Protein AF-A0A9D2JFY2-F1 (afdb_monomer)

Organism: NCBI:txid2838608

Sequence (52 aa):
QSLREGGIPFEVKLEQPNKETIAAMLEAERIAKDPSVKSYHDLDELFADLKK

InterPro domains:
  IPR013321 Arc-type ribbon-helix-helix [G3DSA:1.10.1220.10] (1-46)

Secondary structure (DSSP, 8-state):
-GGGSSS-SS----SS--HHHHHHHHHHHHHHH-TTS---SSHHHHHHHHT-

Mean predicted aligned error: 10.1 Å

Structure (mmCIF, N/CA/C/O backbone):
data_AF-A0A9D2JFY2-F1
#
_entry.id   AF-A0A9D2JFY2-F1
#
loop_
_atom_site.group_PDB
_atom_site.id
_atom_site.type_symbol
_atom_site.label_atom_id
_atom_site.label_alt_id
_atom_site.label_comp_id
_atom_site.label_asym_id
_atom_site.label_entity_id
_atom_site.label_seq_id
_atom_site.pdbx_PDB_ins_code
_atom_site.Cartn_x
_atom_site.Cartn_y
_atom_site.Cartn_z
_atom_site.occupancy
_atom_site.B_iso_or_equiv
_atom_site.auth_seq_id
_atom_site.auth_comp_id
_atom_site.auth_asym_id
_atom_site.auth_atom_id
_atom_site.pdbx_PDB_model_num
ATOM 1 N N . GLN A 1 1 ? -35.054 2.926 -3.495 1.00 55.22 1 GLN A N 1
ATOM 2 C CA . GLN A 1 1 ? -34.604 2.478 -4.834 1.00 55.22 1 GLN A CA 1
ATOM 3 C C . GLN A 1 1 ? -33.247 1.746 -4.797 1.00 55.22 1 GLN A C 1
ATOM 5 O O . GLN A 1 1 ? -32.638 1.581 -5.838 1.00 55.22 1 GLN A O 1
ATOM 10 N N . SER A 1 2 ? -32.805 1.203 -3.655 1.00 54.88 2 SER A N 1
ATOM 11 C CA . SER A 1 2 ? -31.468 0.586 -3.508 1.00 54.88 2 SER A CA 1
ATOM 12 C C . SER A 1 2 ? -31.380 -0.889 -3.932 1.00 54.88 2 SER A C 1
ATOM 14 O O . SER A 1 2 ? -30.310 -1.478 -3.918 1.00 54.88 2 SER A O 1
ATOM 16 N N . LEU A 1 3 ? -32.499 -1.493 -4.346 1.00 53.94 3 LEU A N 1
ATOM 17 C CA . LEU A 1 3 ? -32.569 -2.899 -4.772 1.00 53.94 3 LEU A CA 1
ATOM 18 C C . LEU A 1 3 ? -31.975 -3.161 -6.171 1.00 53.94 3 LEU A C 1
ATOM 20 O O . 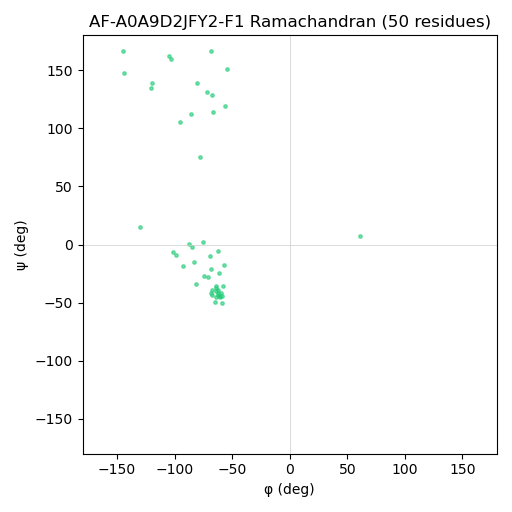LEU A 1 3 ? -32.050 -4.287 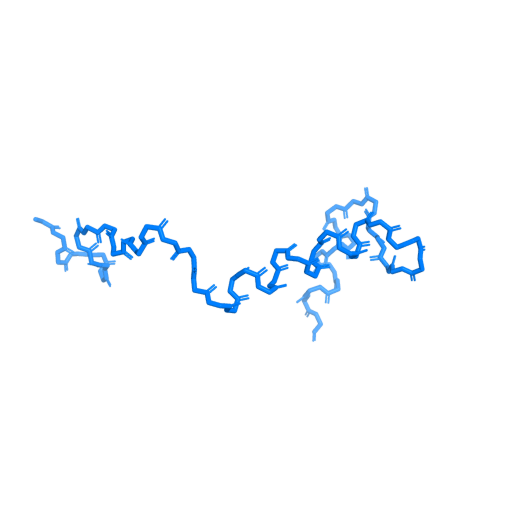-6.649 1.00 53.94 3 LEU A O 1
ATOM 24 N N . ARG A 1 4 ? -31.425 -2.144 -6.850 1.00 60.25 4 ARG A N 1
ATOM 25 C CA . ARG A 1 4 ? -30.888 -2.280 -8.217 1.00 60.25 4 ARG A CA 1
ATOM 26 C C . ARG A 1 4 ? -29.361 -2.393 -8.300 1.00 60.25 4 ARG A C 1
ATOM 28 O O . ARG A 1 4 ? -28.871 -2.690 -9.379 1.00 60.25 4 ARG A O 1
ATOM 35 N N . GLU A 1 5 ? -28.627 -2.239 -7.194 1.00 59.19 5 GLU A N 1
ATOM 36 C CA . GLU A 1 5 ? -27.149 -2.194 -7.215 1.00 59.19 5 GLU A CA 1
ATOM 37 C C . GLU A 1 5 ? -26.464 -3.136 -6.207 1.00 59.19 5 GLU A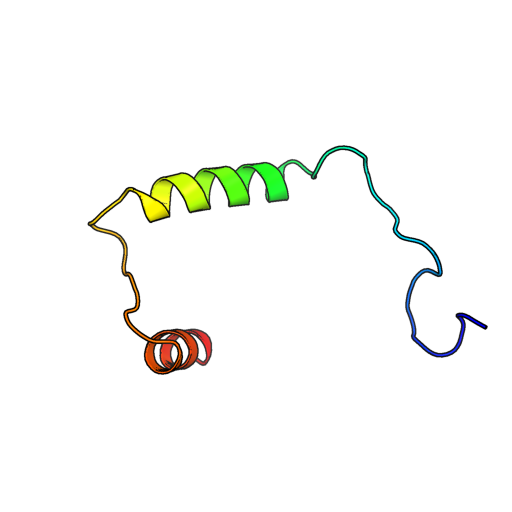 C 1
ATOM 39 O O . GLU A 1 5 ? -25.284 -2.978 -5.926 1.00 59.19 5 GLU A O 1
ATOM 44 N N . GLY A 1 6 ? -27.173 -4.116 -5.631 1.00 61.78 6 GLY A N 1
ATOM 45 C CA . GLY A 1 6 ? -26.555 -5.153 -4.781 1.00 61.78 6 GLY A CA 1
ATOM 46 C C . GLY A 1 6 ? -25.832 -4.656 -3.514 1.00 61.78 6 GLY A C 1
ATOM 47 O O . GLY A 1 6 ? -25.186 -5.451 -2.838 1.00 61.78 6 GLY A O 1
ATOM 48 N N . GLY A 1 7 ? -25.934 -3.365 -3.187 1.00 67.75 7 GLY A N 1
ATOM 49 C CA . GLY A 1 7 ? -25.281 -2.728 -2.047 1.00 67.75 7 GLY A CA 1
ATOM 50 C C . GLY A 1 7 ? -26.228 -2.459 -0.878 1.00 67.75 7 GLY A C 1
ATOM 51 O O . GLY A 1 7 ? -27.451 -2.386 -1.034 1.00 67.75 7 GLY A O 1
ATOM 52 N N . ILE A 1 8 ? -25.654 -2.276 0.314 1.00 71.62 8 ILE A N 1
ATOM 53 C CA . ILE A 1 8 ? -26.399 -1.792 1.480 1.00 71.62 8 ILE A CA 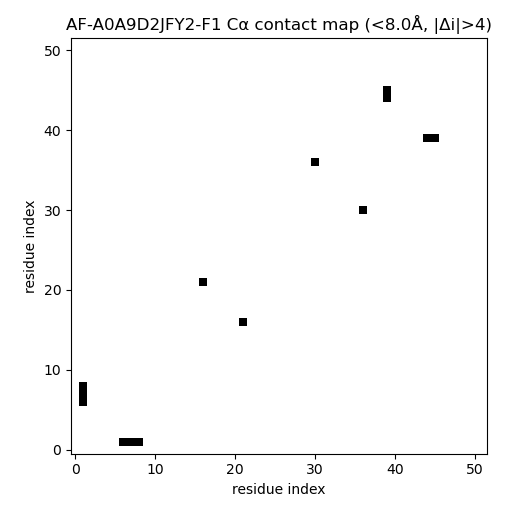1
ATOM 54 C C . ILE A 1 8 ? -26.711 -0.297 1.257 1.00 71.62 8 ILE A C 1
ATOM 56 O O . ILE A 1 8 ? -25.801 0.456 0.915 1.00 71.62 8 ILE A O 1
ATOM 60 N N . PRO A 1 9 ? -27.964 0.166 1.454 1.00 69.06 9 PRO A N 1
ATOM 61 C CA . PRO A 1 9 ? -28.384 1.552 1.189 1.00 69.06 9 PRO A CA 1
ATOM 62 C C . PRO A 1 9 ? -27.687 2.635 2.026 1.00 69.06 9 PRO A C 1
ATOM 64 O O . PRO A 1 9 ? -27.972 3.816 1.849 1.00 69.06 9 PRO A O 1
ATOM 67 N N . PHE A 1 10 ? -26.862 2.234 2.988 1.00 64.19 10 PHE A N 1
ATOM 68 C CA . PHE A 1 10 ? -26.158 3.086 3.928 1.00 64.19 10 PHE A CA 1
ATOM 69 C C . PHE A 1 10 ? -24.782 2.485 4.211 1.00 64.19 10 PHE 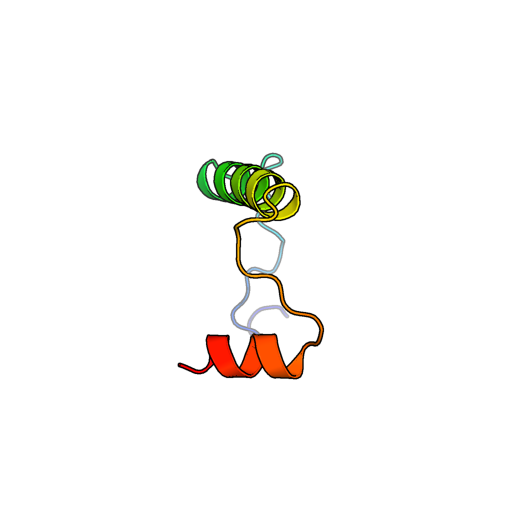A C 1
ATOM 71 O O . PHE A 1 10 ? -24.598 1.267 4.218 1.00 64.19 10 PHE A O 1
ATOM 78 N N . GLU A 1 11 ? -23.812 3.354 4.461 1.00 64.81 11 GLU A N 1
ATOM 79 C CA . GLU A 1 11 ? -22.479 2.964 4.901 1.00 64.81 11 GLU A CA 1
ATOM 80 C C . GLU A 1 11 ? -22.555 2.343 6.301 1.00 64.81 11 GLU A C 1
ATOM 82 O O . GLU A 1 11 ? -22.865 3.021 7.281 1.00 64.81 11 GLU A O 1
ATOM 87 N N . VAL A 1 12 ? -22.243 1.051 6.417 1.00 61.59 12 VAL A N 1
ATOM 88 C CA . VAL A 1 12 ? -22.025 0.405 7.718 1.00 61.59 12 VAL A CA 1
ATOM 89 C C . VAL A 1 12 ? -20.624 0.790 8.200 1.00 61.59 12 VAL A C 1
ATOM 91 O O . VAL A 1 12 ? -19.672 0.024 8.083 1.00 61.59 12 VAL A O 1
ATOM 94 N N . LYS A 1 13 ? -20.471 2.028 8.674 1.00 61.78 13 LYS A N 1
ATOM 95 C CA . LYS A 1 13 ? -19.222 2.524 9.261 1.00 61.78 13 LYS A CA 1
ATOM 96 C C . LYS A 1 13 ? -19.183 2.161 10.744 1.00 61.78 13 LYS A C 1
ATOM 98 O O . LYS A 1 13 ? -19.954 2.696 11.534 1.00 61.78 13 LYS A O 1
ATOM 103 N N . LEU A 1 14 ? -18.268 1.271 11.131 1.00 65.44 14 LEU A N 1
ATOM 104 C CA . LEU A 1 14 ? -17.730 1.299 12.491 1.00 65.44 14 LEU A CA 1
ATOM 105 C C . LEU A 1 14 ? -16.911 2.594 12.592 1.00 65.44 14 LEU A C 1
ATOM 107 O O . LEU A 1 14 ? -16.081 2.845 11.721 1.00 65.44 14 LEU A O 1
ATOM 111 N N . GLU A 1 15 ? -17.144 3.427 13.611 1.00 67.94 15 GLU A N 1
ATOM 112 C CA . GLU A 1 15 ? -16.420 4.706 13.792 1.00 67.94 15 GLU A CA 1
ATOM 113 C C . GLU A 1 15 ? -14.894 4.525 13.867 1.00 67.94 15 GLU A C 1
ATOM 115 O O . GLU A 1 15 ? -14.135 5.470 13.672 1.00 67.94 15 GLU A O 1
ATOM 120 N N . GLN A 1 16 ? -14.447 3.293 14.120 1.00 74.81 16 GLN A N 1
ATOM 121 C CA . GLN A 1 16 ? -13.053 2.889 14.104 1.00 74.81 16 GLN A CA 1
ATOM 122 C C . GLN A 1 16 ? -12.842 1.772 13.070 1.00 74.81 16 GLN A C 1
ATOM 124 O O . GLN A 1 16 ? -13.629 0.817 13.045 1.00 74.81 16 GLN A O 1
ATOM 129 N N . PRO A 1 17 ? -11.780 1.848 12.243 1.00 81.00 17 PRO A N 1
ATOM 130 C CA . PRO A 1 17 ? -11.396 0.752 11.363 1.00 81.00 17 PRO A CA 1
ATOM 131 C C . PRO A 1 17 ? -11.192 -0.548 12.152 1.00 81.00 17 PRO A C 1
ATOM 133 O O . PRO A 1 17 ? -10.818 -0.533 13.327 1.00 81.00 17 PRO A O 1
ATOM 136 N N . ASN A 1 18 ? -11.430 -1.694 11.514 1.00 85.69 18 ASN A N 1
ATOM 137 C CA . ASN A 1 18 ? -11.187 -2.981 12.160 1.00 85.69 18 ASN A CA 1
ATOM 138 C C . ASN A 1 18 ? -9.671 -3.211 12.379 1.00 85.69 18 ASN A C 1
ATOM 140 O O . ASN A 1 18 ? -8.824 -2.511 11.821 1.00 85.69 18 ASN A O 1
ATOM 144 N N . LYS A 1 19 ? -9.316 -4.208 13.199 1.00 90.06 19 LYS A N 1
ATOM 145 C CA . LYS A 1 19 ? -7.913 -4.491 13.556 1.00 90.06 19 LYS A CA 1
ATOM 146 C C . LYS A 1 19 ? -7.021 -4.776 12.343 1.00 90.06 19 LYS A C 1
ATOM 148 O O . LYS A 1 19 ? -5.859 -4.385 12.355 1.00 90.06 19 LYS A O 1
ATOM 153 N N . GLU A 1 20 ? -7.555 -5.440 11.321 1.00 92.06 20 GLU A N 1
ATOM 154 C CA . GLU A 1 20 ? -6.822 -5.761 10.093 1.00 92.06 20 GLU A CA 1
ATOM 155 C C . GLU A 1 20 ? -6.511 -4.492 9.298 1.00 92.06 20 GLU A C 1
ATOM 157 O O . GLU A 1 20 ? -5.377 -4.286 8.878 1.00 92.06 20 GLU A O 1
ATOM 162 N N . THR A 1 21 ? -7.483 -3.585 9.181 1.00 90.69 21 THR A N 1
ATOM 163 C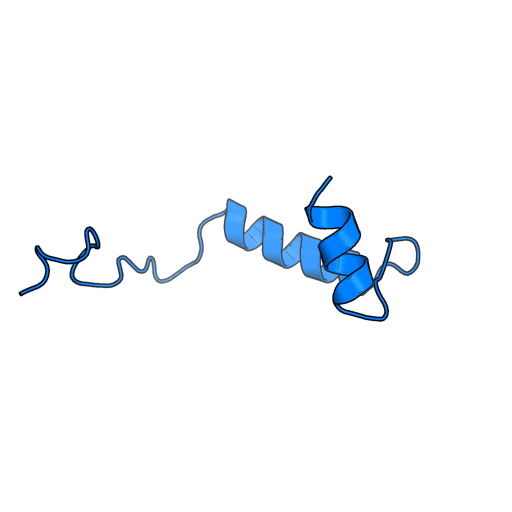 CA . THR A 1 21 ? -7.292 -2.291 8.522 1.00 90.69 21 THR A CA 1
ATOM 164 C C . THR A 1 21 ? -6.253 -1.438 9.247 1.00 90.69 21 THR A C 1
ATOM 166 O O . THR A 1 21 ? -5.379 -0.869 8.601 1.00 90.69 21 THR A O 1
ATOM 169 N N . ILE A 1 22 ? -6.293 -1.387 10.583 1.00 92.75 22 ILE A N 1
ATOM 170 C CA . ILE A 1 22 ? -5.285 -0.662 11.373 1.00 92.75 22 ILE A CA 1
ATOM 171 C C . ILE A 1 22 ? -3.891 -1.266 11.149 1.00 92.75 22 ILE A C 1
ATOM 173 O O . ILE A 1 22 ? -2.932 -0.530 10.929 1.00 92.75 22 ILE A O 1
ATOM 177 N N . ALA A 1 23 ? -3.772 -2.597 11.162 1.00 94.25 23 ALA A N 1
ATOM 178 C CA . ALA A 1 23 ? -2.502 -3.273 10.912 1.00 94.25 23 ALA A CA 1
ATOM 179 C C . ALA A 1 23 ? -1.963 -2.989 9.499 1.00 94.25 23 ALA A C 1
ATOM 181 O O . ALA A 1 23 ? -0.778 -2.701 9.351 1.00 94.25 23 ALA A O 1
ATOM 182 N N . ALA A 1 24 ? -2.829 -2.998 8.481 1.00 94.81 24 ALA A N 1
ATOM 183 C CA . ALA A 1 24 ? -2.454 -2.670 7.108 1.00 94.81 24 ALA A CA 1
ATOM 184 C C . ALA A 1 24 ? -1.944 -1.225 6.973 1.00 94.81 24 ALA A C 1
ATOM 186 O O . ALA A 1 24 ? -0.965 -0.987 6.269 1.00 94.81 24 ALA A O 1
ATOM 187 N N . MET A 1 25 ? -2.557 -0.265 7.676 1.00 94.69 25 MET A N 1
ATOM 188 C CA . MET A 1 25 ? -2.085 1.125 7.699 1.00 94.69 25 MET A CA 1
ATOM 189 C C . MET A 1 25 ? -0.698 1.251 8.345 1.00 94.69 25 MET A C 1
ATOM 191 O O . MET A 1 25 ? 0.178 1.907 7.786 1.00 94.69 25 MET A O 1
ATOM 195 N N . LEU A 1 26 ? -0.471 0.589 9.486 1.00 95.44 26 LEU A N 1
ATOM 196 C CA . LEU A 1 26 ? 0.832 0.596 10.165 1.00 95.44 26 LEU A CA 1
ATOM 197 C C . LEU A 1 26 ? 1.930 -0.056 9.315 1.00 95.44 26 LEU A C 1
ATOM 199 O O . LEU A 1 26 ? 3.052 0.447 9.252 1.00 95.44 26 LEU A O 1
ATOM 203 N N . GLU A 1 27 ? 1.609 -1.155 8.635 1.00 94.69 27 GLU A N 1
ATOM 204 C CA . GLU A 1 27 ? 2.549 -1.822 7.735 1.00 94.69 27 GLU A CA 1
ATOM 205 C C . GLU A 1 27 ? 2.861 -0.962 6.503 1.00 94.69 27 GLU A C 1
ATOM 207 O O . GLU A 1 27 ? 4.021 -0.863 6.103 1.00 94.69 27 GLU A O 1
ATOM 212 N N . ALA A 1 28 ? 1.865 -0.264 5.949 1.00 94.25 28 ALA A N 1
ATOM 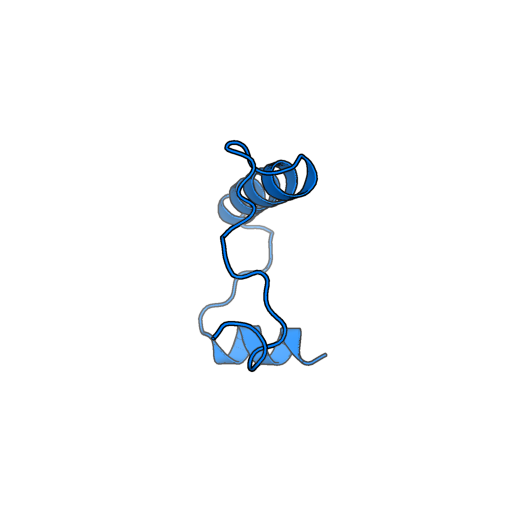213 C CA . ALA A 1 28 ? 2.084 0.685 4.862 1.00 94.25 28 ALA A CA 1
ATOM 214 C C . ALA A 1 28 ? 3.044 1.817 5.274 1.00 94.25 28 ALA A C 1
ATOM 216 O O . ALA A 1 28 ? 3.948 2.159 4.511 1.00 94.25 28 ALA A O 1
ATOM 217 N N . GLU A 1 29 ? 2.914 2.362 6.489 1.00 94.19 29 GLU A N 1
ATOM 218 C CA . GLU A 1 29 ? 3.847 3.374 7.006 1.00 94.19 29 GLU A CA 1
ATOM 219 C C . GLU A 1 29 ? 5.274 2.840 7.179 1.00 94.19 29 GLU A C 1
ATOM 221 O O . GLU A 1 29 ? 6.241 3.569 6.934 1.00 94.19 29 GLU A O 1
ATOM 226 N N . ARG A 1 30 ? 5.418 1.579 7.605 1.00 95.88 30 ARG A N 1
ATOM 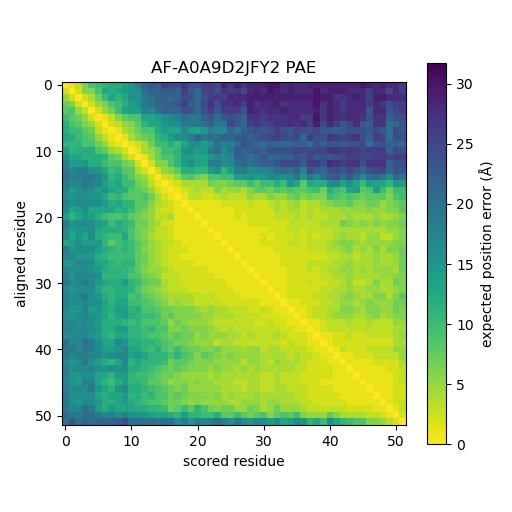227 C CA . ARG A 1 30 ? 6.721 0.916 7.738 1.00 95.88 30 ARG A CA 1
ATOM 228 C C . ARG A 1 30 ? 7.377 0.745 6.371 1.00 95.88 30 ARG A C 1
ATOM 230 O O . ARG A 1 30 ? 8.529 1.136 6.208 1.00 95.88 30 ARG A O 1
ATOM 237 N N . ILE A 1 31 ? 6.634 0.218 5.398 1.00 94.38 31 ILE A N 1
ATOM 238 C CA . ILE A 1 31 ? 7.091 0.024 4.017 1.00 94.38 31 ILE A CA 1
ATOM 239 C C . ILE A 1 31 ? 7.507 1.357 3.389 1.00 94.38 31 ILE A C 1
ATOM 241 O O . ILE A 1 31 ? 8.572 1.441 2.789 1.00 94.38 31 ILE A O 1
ATOM 245 N N . ALA A 1 32 ? 6.719 2.418 3.577 1.00 90.62 32 ALA A N 1
ATOM 246 C CA . ALA A 1 32 ? 7.007 3.730 2.997 1.00 90.62 32 ALA A CA 1
ATOM 247 C C . ALA A 1 32 ? 8.337 4.343 3.479 1.00 90.62 32 ALA A C 1
ATOM 249 O O . ALA A 1 32 ? 8.910 5.186 2.793 1.00 90.62 32 ALA A O 1
ATOM 250 N N . LYS A 1 33 ? 8.822 3.946 4.663 1.00 93.12 33 LYS A N 1
ATOM 251 C CA . LYS A 1 33 ? 10.079 4.434 5.254 1.00 93.12 33 LYS A CA 1
ATOM 252 C C . LYS A 1 33 ? 11.256 3.485 5.038 1.00 93.12 33 LYS A C 1
ATOM 254 O O . LYS A 1 33 ? 12.381 3.848 5.374 1.00 93.12 33 LYS A O 1
ATOM 259 N N . ASP A 1 34 ? 11.006 2.283 4.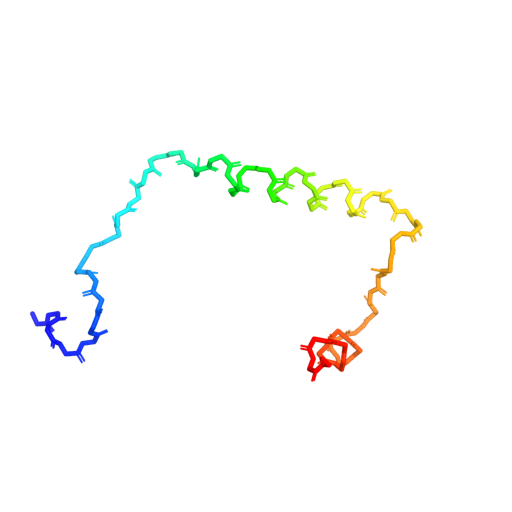532 1.00 94.06 34 ASP A N 1
ATOM 260 C CA . ASP A 1 34 ? 12.012 1.245 4.369 1.00 94.06 34 ASP A CA 1
ATOM 261 C C . ASP A 1 34 ? 12.578 1.281 2.938 1.00 94.06 34 ASP A C 1
ATOM 263 O O . ASP A 1 34 ? 11.914 0.831 2.002 1.00 94.06 34 ASP A O 1
ATOM 267 N N . PRO A 1 35 ? 13.811 1.785 2.736 1.00 90.94 35 PRO A N 1
ATOM 268 C CA . PRO A 1 35 ? 14.404 1.887 1.406 1.00 90.94 35 PRO A CA 1
ATOM 269 C C . PRO A 1 35 ? 14.757 0.519 0.802 1.00 90.94 35 PRO A C 1
ATOM 271 O O . PRO A 1 35 ? 15.130 0.454 -0.367 1.00 90.94 35 PRO A O 1
ATOM 274 N N . SER A 1 36 ? 14.690 -0.565 1.585 1.00 93.25 36 SER A N 1
ATOM 275 C CA . SER A 1 36 ? 14.935 -1.923 1.096 1.00 93.25 36 SER A CA 1
ATOM 276 C C . SER A 1 36 ? 13.706 -2.555 0.439 1.00 93.25 36 SER A C 1
ATOM 278 O O . SER A 1 36 ? 13.838 -3.554 -0.270 1.00 93.25 36 SER A O 1
ATOM 280 N N . VAL A 1 37 ? 12.515 -1.982 0.645 1.00 92.44 37 VAL A N 1
ATOM 281 C CA . VAL A 1 37 ? 11.282 -2.485 0.041 1.00 92.44 37 VAL A CA 1
ATOM 282 C C . VAL A 1 37 ? 11.173 -1.991 -1.398 1.00 92.44 37 VAL A C 1
ATOM 284 O O . VAL A 1 37 ? 11.482 -0.840 -1.710 1.00 92.44 37 VAL A O 1
ATOM 287 N N . LYS A 1 38 ? 10.718 -2.877 -2.291 1.00 90.94 38 LYS A N 1
ATOM 288 C CA . LYS A 1 38 ? 10.485 -2.538 -3.694 1.00 90.94 38 LYS A CA 1
ATOM 289 C C . LYS A 1 38 ? 9.514 -1.357 -3.786 1.00 90.94 38 LYS A C 1
ATOM 291 O O . LYS A 1 38 ? 8.366 -1.458 -3.358 1.00 90.94 38 LYS A O 1
ATOM 296 N N . SER A 1 39 ? 9.983 -0.267 -4.381 1.00 90.25 39 SER A N 1
ATOM 297 C CA . SER A 1 39 ? 9.153 0.858 -4.802 1.00 90.25 39 SER A CA 1
ATOM 298 C C . SER A 1 39 ? 8.987 0.832 -6.318 1.00 90.25 39 SER A C 1
ATOM 300 O O . SER A 1 39 ? 9.735 0.151 -7.018 1.00 90.25 39 SER A O 1
ATOM 302 N N . TYR A 1 40 ? 7.984 1.553 -6.802 1.00 92.69 40 TYR A N 1
ATOM 303 C CA . TYR A 1 40 ? 7.681 1.686 -8.221 1.00 92.69 40 TYR A CA 1
ATOM 304 C C . TYR A 1 40 ? 7.786 3.160 -8.594 1.00 92.69 40 TYR A C 1
ATOM 306 O O . TYR A 1 40 ? 7.355 4.025 -7.824 1.00 92.69 40 TYR A O 1
ATOM 314 N N . HIS A 1 41 ? 8.361 3.453 -9.757 1.00 92.44 41 HIS A N 1
ATOM 315 C CA . HIS A 1 41 ? 8.526 4.832 -10.232 1.00 92.44 41 HIS A CA 1
ATOM 316 C C . HIS A 1 41 ? 7.373 5.301 -11.123 1.00 92.44 41 HIS A C 1
ATOM 318 O O . HIS A 1 41 ? 7.163 6.506 -11.273 1.00 92.44 41 HIS A O 1
ATOM 324 N N . ASP A 1 42 ? 6.605 4.361 -11.669 1.00 94.06 42 ASP A N 1
ATOM 325 C CA . ASP A 1 42 ? 5.434 4.617 -12.492 1.00 94.06 42 ASP A CA 1
ATOM 326 C C . ASP A 1 42 ? 4.341 3.561 -12.262 1.00 94.06 42 ASP A C 1
ATOM 328 O O . ASP A 1 42 ? 4.536 2.532 -11.608 1.00 94.06 42 ASP A O 1
ATOM 332 N N . LEU A 1 43 ? 3.142 3.865 -12.760 1.00 93.81 43 LEU A N 1
ATOM 333 C CA . LEU A 1 43 ? 1.976 3.004 -12.578 1.00 93.81 43 LEU A CA 1
ATOM 334 C C . LEU A 1 43 ? 2.029 1.756 -13.465 1.00 93.81 43 LEU A C 1
ATOM 336 O O . LEU A 1 43 ? 1.454 0.735 -13.091 1.00 93.81 43 LEU A O 1
ATOM 340 N N . ASP A 1 44 ? 2.706 1.814 -14.611 1.00 94.38 44 ASP A N 1
ATOM 341 C CA . ASP A 1 44 ? 2.779 0.684 -15.534 1.00 94.38 44 ASP A CA 1
ATOM 342 C C . ASP A 1 44 ? 3.599 -0.459 -14.917 1.00 94.38 44 ASP A C 1
ATOM 344 O O . ASP A 1 44 ? 3.165 -1.613 -14.963 1.00 94.38 44 ASP A O 1
ATOM 348 N N . GLU A 1 45 ? 4.718 -0.144 -14.253 1.00 93.19 45 GLU A N 1
ATOM 349 C CA . GLU A 1 45 ? 5.537 -1.099 -13.497 1.00 93.19 45 GLU A CA 1
ATOM 350 C C . GLU A 1 45 ? 4.739 -1.747 -12.356 1.00 93.19 45 GLU A C 1
ATOM 352 O O . GLU A 1 45 ? 4.751 -2.972 -12.198 1.00 93.19 45 GLU A O 1
ATOM 357 N N . LEU A 1 46 ? 3.986 -0.939 -11.601 1.00 93.94 46 LEU A N 1
ATOM 358 C CA . LEU A 1 46 ? 3.120 -1.425 -10.526 1.00 93.94 46 LEU A CA 1
ATOM 359 C C . LEU A 1 46 ? 2.078 -2.420 -11.060 1.00 93.94 46 LEU A C 1
ATOM 361 O O . LEU A 1 46 ? 1.924 -3.520 -10.526 1.00 93.94 46 LEU A O 1
ATOM 365 N N . PHE A 1 47 ? 1.357 -2.059 -12.126 1.00 94.38 47 PHE A N 1
ATOM 366 C CA . PHE A 1 47 ? 0.320 -2.925 -12.688 1.00 94.38 47 PHE A CA 1
ATOM 367 C C . PHE A 1 47 ? 0.884 -4.162 -13.390 1.00 94.38 47 PHE A C 1
ATOM 369 O O . PHE A 1 47 ? 0.192 -5.180 -13.446 1.00 94.38 47 PHE A O 1
ATOM 376 N N . ALA A 1 48 ? 2.104 -4.104 -13.926 1.00 93.88 48 ALA A N 1
ATOM 377 C CA . ALA A 1 48 ? 2.766 -5.267 -14.508 1.00 93.88 48 ALA A CA 1
ATOM 378 C C . ALA A 1 48 ? 3.038 -6.355 -13.458 1.00 93.88 48 ALA A C 1
ATOM 380 O O . ALA A 1 48 ? 2.902 -7.540 -13.762 1.00 93.88 48 ALA A O 1
ATOM 381 N N . ASP A 1 49 ? 3.368 -5.967 -12.225 1.00 91.56 49 ASP A N 1
ATOM 382 C CA . ASP A 1 49 ? 3.583 -6.911 -11.128 1.00 91.56 49 ASP A CA 1
ATOM 383 C C . ASP A 1 49 ? 2.285 -7.391 -10.470 1.00 91.56 49 ASP A C 1
ATOM 385 O O . ASP A 1 49 ? 2.201 -8.559 -10.107 1.00 91.56 49 ASP A O 1
ATOM 389 N N . LEU A 1 50 ? 1.249 -6.548 -10.378 1.00 91.94 50 LEU A N 1
ATOM 390 C CA . LEU A 1 50 ? -0.060 -6.941 -9.826 1.00 91.94 50 LEU A CA 1
ATOM 391 C C . LEU A 1 50 ? -0.839 -7.937 -10.702 1.00 91.94 50 LEU A C 1
ATOM 393 O O . LEU A 1 50 ? -1.766 -8.583 -10.220 1.00 91.94 50 LEU A O 1
ATOM 397 N N . LYS A 1 51 ? -0.518 -8.018 -11.998 1.00 87.31 51 LYS A N 1
ATOM 398 C CA . LYS A 1 51 ? -1.164 -8.929 -12.961 1.00 87.31 51 LYS A CA 1
ATOM 399 C C . LYS A 1 51 ? -0.520 -10.321 -13.017 1.00 87.31 51 LYS A C 1
ATOM 401 O O . LYS A 1 51 ? -0.951 -11.131 -13.839 1.00 87.31 51 LYS A O 1
ATOM 406 N N . LYS A 1 52 ? 0.519 -10.572 -12.218 1.00 67.19 52 LYS A N 1
ATOM 407 C CA . LYS A 1 52 ? 1.157 -11.888 -12.074 1.00 67.19 52 LYS A CA 1
ATOM 408 C C . LYS A 1 52 ? 0.423 -12.730 -11.039 1.00 67.19 52 LYS A C 1
ATOM 410 O O . LYS A 1 52 ? 0.356 -13.955 -11.269 1.00 67.19 52 LYS A O 1
#

Solvent-accessible surface area (backbone atoms only — not comparable to full-atom values): 3578 Å² total; per-residue (Å²): 132,53,89,80,70,90,55,73,90,59,85,88,70,63,99,60,78,54,75,67,58,51,49,52,52,56,50,50,57,50,51,77,71,36,87,85,52,92,79,69,95,50,69,68,63,48,52,61,61,75,74,110

Foldseek 3Di:
DPPPPPDDPDDPDDVDDDPVVVVVVVVVVVLVPDPPHDDDPDVVVVVVVVVD

pLDDT: mean 82.99, std 14.1, range [53.94, 95.88]

Radius of gyration: 17.33 Å; Cα contacts (8 Å, |Δi|>4): 7; chains: 1; bounding box: 50×17×30 Å